Protein AF-A0A946HQS1-F1 (afdb_monomer)

Foldseek 3Di:
DDADPDPVRNVVVVVVVVVVVCVVVVVVVVVVVVVVVVVVVVVVLQPDFQFAFPPPRDRNDDSPDQADPVPGGGTDTD

Structure (mmCIF, N/CA/C/O backbone):
data_AF-A0A946HQS1-F1
#
_entry.id   AF-A0A946HQS1-F1
#
loop_
_atom_site.group_PDB
_atom_site.id
_atom_site.type_symbol
_atom_site.label_atom_id
_atom_site.label_alt_id
_atom_site.label_comp_id
_atom_site.label_asym_id
_atom_site.label_entity_id
_atom_site.label_seq_id
_atom_site.pdbx_PDB_ins_code
_atom_site.Cartn_x
_atom_site.Cartn_y
_atom_site.Cartn_z
_atom_site.occupancy
_atom_site.B_iso_or_equiv
_atom_site.auth_seq_id
_atom_site.auth_comp_id
_atom_site.auth_asym_id
_atom_site.auth_atom_id
_atom_site.pdbx_PDB_model_num
ATOM 1 N N . ASP A 1 1 ? -24.762 9.929 19.497 1.00 64.62 1 ASP A N 1
ATOM 2 C CA . ASP A 1 1 ? -23.532 9.368 20.067 1.00 64.62 1 ASP A CA 1
ATOM 3 C C . ASP A 1 1 ? -23.934 8.501 21.249 1.00 64.62 1 ASP A C 1
ATOM 5 O O . ASP A 1 1 ? -24.546 9.018 22.176 1.00 64.62 1 ASP A O 1
ATOM 9 N N . ILE A 1 2 ? -23.780 7.183 21.133 1.00 78.25 2 ILE A N 1
ATOM 10 C CA . ILE A 1 2 ? -24.170 6.228 22.176 1.00 78.25 2 ILE A CA 1
ATOM 11 C C . ILE A 1 2 ? -23.012 5.255 22.363 1.00 78.25 2 ILE A C 1
ATOM 13 O O . ILE A 1 2 ? -22.593 4.581 21.424 1.00 78.25 2 ILE A O 1
ATOM 17 N N . THR A 1 3 ? -22.461 5.222 23.571 1.00 85.19 3 THR A N 1
ATOM 18 C CA . THR A 1 3 ? -21.313 4.385 23.917 1.00 85.19 3 THR A CA 1
ATOM 19 C C . THR A 1 3 ? -21.633 3.555 25.155 1.00 85.19 3 THR A C 1
ATOM 21 O O . THR A 1 3 ? -22.324 4.030 26.066 1.00 85.19 3 THR A O 1
ATOM 24 N N . PRO A 1 4 ? -21.169 2.296 25.207 1.00 88.81 4 PRO A N 1
ATOM 25 C CA . PRO A 1 4 ? -21.424 1.441 26.353 1.00 88.81 4 PRO A CA 1
ATOM 26 C C . PRO A 1 4 ? -20.745 2.007 27.604 1.00 88.81 4 PRO A C 1
ATOM 28 O O . PRO A 1 4 ? -19.555 2.313 27.606 1.00 88.81 4 PRO A O 1
ATOM 31 N N . GLN A 1 5 ? -21.512 2.127 28.685 1.00 92.44 5 GLN A N 1
ATOM 32 C CA . GLN A 1 5 ? -21.029 2.624 29.980 1.00 92.44 5 GLN A CA 1
ATOM 33 C C . GLN A 1 5 ? -20.530 1.498 30.897 1.00 92.44 5 GLN A C 1
ATOM 35 O O . GLN A 1 5 ? -19.956 1.755 31.950 1.00 92.44 5 GLN A O 1
ATOM 40 N N . THR A 1 6 ? -20.749 0.236 30.515 1.00 95.69 6 THR A N 1
ATOM 41 C CA . THR A 1 6 ? -20.298 -0.919 31.294 1.00 95.69 6 THR A CA 1
ATOM 42 C C . THR A 1 6 ? -18.889 -1.337 30.872 1.00 95.69 6 THR A C 1
ATOM 44 O O . THR A 1 6 ? -18.575 -1.294 29.680 1.00 95.69 6 THR A O 1
ATOM 47 N N . PRO A 1 7 ? -18.043 -1.811 31.803 1.00 91.19 7 PRO A N 1
ATOM 48 C CA . PRO A 1 7 ? -16.678 -2.233 31.481 1.00 91.19 7 PRO A CA 1
ATOM 49 C C . PRO A 1 7 ? -16.649 -3.378 30.458 1.00 91.19 7 PRO A C 1
ATOM 51 O O . PRO A 1 7 ? -15.838 -3.373 29.535 1.00 91.19 7 PRO A O 1
ATOM 54 N N . LEU A 1 8 ? -17.593 -4.321 30.553 1.00 94.81 8 LEU A N 1
ATOM 55 C CA . LEU A 1 8 ? -17.731 -5.401 29.574 1.00 94.81 8 LEU A CA 1
ATOM 56 C C . LEU A 1 8 ? -18.188 -4.881 28.201 1.00 94.81 8 LEU A C 1
ATOM 58 O O . LEU A 1 8 ? -17.677 -5.320 27.174 1.00 94.81 8 LEU A O 1
ATOM 62 N N . GLY A 1 9 ? -19.104 -3.909 28.166 1.00 92.88 9 GLY A N 1
ATOM 63 C CA . GLY A 1 9 ? -19.549 -3.293 26.917 1.00 92.88 9 GLY A CA 1
ATOM 64 C C . GLY A 1 9 ? -18.450 -2.472 26.238 1.00 92.88 9 GLY A C 1
ATOM 65 O O . GLY A 1 9 ? -18.308 -2.539 25.020 1.00 92.88 9 GLY A O 1
ATOM 66 N N . GLN A 1 10 ? -17.632 -1.750 27.009 1.00 93.25 10 GLN A N 1
ATOM 67 C CA . GLN A 1 10 ? -16.474 -1.013 26.489 1.00 93.25 10 GLN A CA 1
ATOM 68 C C . GLN A 1 10 ? -15.422 -1.949 25.897 1.00 93.25 10 GLN A C 1
ATOM 70 O O . GLN A 1 10 ? -14.888 -1.657 24.829 1.00 93.25 10 GLN A O 1
ATOM 75 N N . PHE A 1 11 ? -15.176 -3.098 26.534 1.00 95.38 11 PHE A N 1
ATOM 76 C CA . PHE A 1 11 ? -14.266 -4.113 26.006 1.00 95.38 11 PHE A CA 1
ATOM 77 C C . PHE A 1 11 ? -14.723 -4.642 24.637 1.00 95.38 11 PHE A C 1
ATOM 79 O O . PHE A 1 11 ? -13.942 -4.662 23.685 1.00 95.38 11 PHE A O 1
ATOM 86 N N . VAL A 1 12 ? -16.003 -5.005 24.504 1.00 95.25 12 VAL A N 1
ATOM 87 C CA . VAL A 1 12 ? -16.561 -5.493 23.230 1.00 95.25 12 VAL A CA 1
ATOM 88 C C . VAL A 1 12 ? -16.567 -4.392 22.165 1.00 95.25 12 VAL A C 1
ATOM 90 O O . VAL A 1 12 ? -16.215 -4.652 21.015 1.00 95.25 12 VAL A O 1
ATOM 93 N N . ALA A 1 13 ? -16.907 -3.154 22.535 1.00 94.25 13 ALA A N 1
ATOM 94 C CA . ALA A 1 13 ? -16.889 -2.020 21.611 1.00 94.25 13 ALA A CA 1
ATOM 95 C C . ALA A 1 13 ? -15.478 -1.708 21.091 1.00 94.25 13 ALA A C 1
ATOM 97 O O . ALA A 1 13 ? -15.312 -1.443 19.900 1.00 94.25 13 ALA A O 1
ATOM 98 N N . ALA A 1 14 ? -14.457 -1.790 21.948 1.00 94.25 14 ALA A N 1
ATOM 99 C CA . ALA A 1 14 ? -13.065 -1.634 21.536 1.00 94.25 14 ALA A CA 1
ATOM 100 C C . ALA A 1 14 ? -12.660 -2.708 20.515 1.00 94.25 14 ALA A C 1
ATOM 102 O O . ALA A 1 14 ? -12.079 -2.388 19.478 1.00 94.25 14 ALA A O 1
ATOM 103 N N . PHE A 1 15 ? -13.033 -3.967 20.760 1.00 95.69 15 PHE A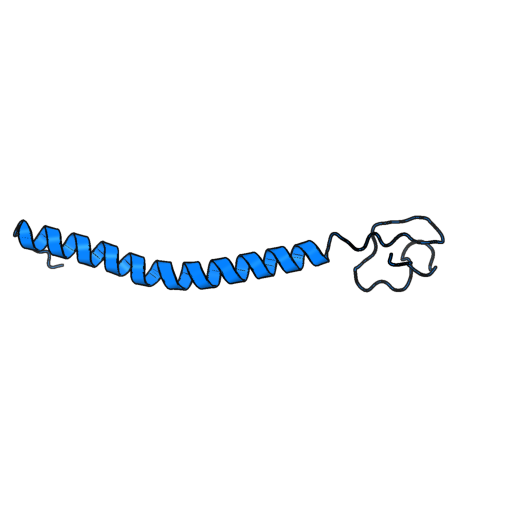 N 1
ATOM 104 C CA . PHE A 1 15 ? -12.767 -5.064 19.829 1.00 95.69 15 PHE A CA 1
ATOM 105 C C . PHE A 1 15 ? -13.467 -4.859 18.481 1.00 95.69 15 PHE A C 1
ATOM 107 O O . PHE A 1 15 ? -12.841 -4.990 17.431 1.00 95.69 15 PHE A O 1
ATOM 114 N N . ALA A 1 16 ? -14.744 -4.467 18.502 1.00 94.81 16 ALA A N 1
ATOM 115 C CA . ALA A 1 16 ? -15.518 -4.197 17.294 1.00 94.81 16 ALA A CA 1
ATOM 116 C C . ALA A 1 16 ? -14.898 -3.074 16.443 1.00 94.81 16 ALA A C 1
ATOM 118 O O . ALA A 1 16 ? -14.844 -3.199 15.221 1.00 94.81 16 ALA A O 1
ATOM 119 N N . MET A 1 17 ? -14.372 -2.014 17.069 1.00 94.44 17 MET A N 1
ATOM 120 C CA . MET A 1 17 ? -13.663 -0.944 16.356 1.00 94.44 17 MET A CA 1
ATOM 121 C C . MET A 1 17 ? -12.378 -1.440 15.682 1.00 94.44 17 MET A C 1
ATOM 123 O O . MET A 1 17 ? -12.145 -1.135 14.512 1.00 94.44 17 MET A O 1
ATOM 127 N N . ILE A 1 18 ? -11.566 -2.240 16.379 1.00 95.19 18 ILE A N 1
ATOM 128 C CA . ILE A 1 18 ? -10.337 -2.818 15.810 1.00 95.19 18 ILE A CA 1
ATOM 129 C C . ILE A 1 18 ? -10.675 -3.728 14.625 1.00 95.19 18 ILE A C 1
ATOM 131 O O . ILE A 1 18 ? -10.069 -3.607 13.559 1.00 95.19 18 ILE A O 1
ATOM 135 N N . CYS A 1 19 ? -11.674 -4.601 14.780 1.00 95.12 19 CYS A N 1
ATOM 136 C CA . CYS A 1 19 ? -12.149 -5.465 13.702 1.00 95.12 19 CYS A CA 1
ATOM 137 C C . CYS A 1 19 ? -12.661 -4.653 12.506 1.00 95.12 19 CYS A C 1
ATOM 139 O O . CYS A 1 19 ? -12.335 -4.985 11.369 1.00 95.12 19 CYS A O 1
ATOM 141 N N . GLY A 1 20 ? -13.407 -3.571 12.743 1.00 94.44 20 GLY A N 1
ATOM 142 C CA . GLY A 1 20 ? -13.899 -2.684 11.688 1.00 94.44 20 GLY A CA 1
ATOM 143 C C . GLY A 1 20 ? -12.769 -2.097 10.844 1.00 94.44 20 GLY A C 1
ATOM 144 O O . GLY A 1 20 ? -12.806 -2.182 9.618 1.00 94.44 20 GLY A O 1
ATOM 145 N N . TYR A 1 21 ? -11.716 -1.581 11.482 1.00 94.19 21 TYR A N 1
ATOM 146 C CA . TYR A 1 21 ? -10.549 -1.080 10.752 1.00 94.19 21 TYR A CA 1
ATOM 147 C C . TYR A 1 21 ? -9.771 -2.187 10.045 1.00 94.19 21 TYR A C 1
ATOM 149 O O . TYR A 1 21 ? -9.329 -1.986 8.914 1.00 94.19 21 TYR A O 1
ATOM 157 N N . ALA A 1 22 ? -9.643 -3.364 10.659 1.00 93.00 22 ALA A N 1
ATOM 158 C CA . ALA A 1 22 ? -8.989 -4.507 10.032 1.00 93.00 22 ALA A CA 1
ATOM 159 C C . ALA A 1 22 ? -9.708 -4.936 8.741 1.00 93.00 22 ALA A C 1
ATOM 161 O O . ALA A 1 22 ? -9.054 -5.162 7.727 1.00 93.00 22 ALA A O 1
ATOM 162 N N . ILE A 1 23 ? -11.045 -4.969 8.739 1.00 94.19 23 ILE A N 1
ATOM 163 C CA . ILE A 1 23 ? -11.849 -5.323 7.557 1.00 94.19 23 ILE A CA 1
ATOM 164 C C . ILE A 1 23 ? -11.615 -4.345 6.399 1.00 94.19 23 ILE A C 1
ATOM 166 O O . ILE A 1 23 ? -11.625 -4.763 5.246 1.00 94.19 23 ILE A O 1
ATOM 170 N N . ILE A 1 24 ? -11.376 -3.063 6.682 1.00 93.06 24 ILE A N 1
ATOM 171 C CA . ILE A 1 24 ? -11.095 -2.050 5.652 1.00 93.06 24 ILE A CA 1
ATOM 172 C C . ILE A 1 24 ? -9.631 -2.128 5.184 1.00 93.06 24 ILE A C 1
ATOM 174 O O . ILE A 1 24 ? -9.335 -2.043 3.989 1.00 93.06 24 ILE A O 1
ATOM 178 N N . ALA A 1 25 ? -8.697 -2.301 6.120 1.00 91.69 25 ALA A N 1
ATOM 179 C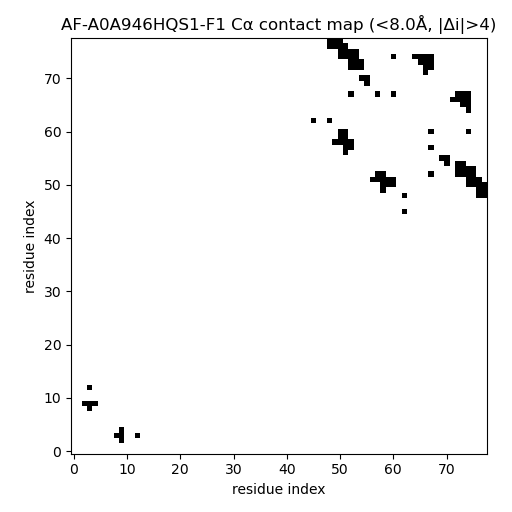 CA . ALA A 1 25 ? -7.265 -2.295 5.837 1.00 91.69 25 ALA A CA 1
ATOM 180 C C . ALA A 1 25 ? -6.802 -3.538 5.060 1.00 91.69 25 ALA A C 1
ATOM 182 O O . ALA A 1 25 ? -5.960 -3.419 4.173 1.00 91.69 25 ALA A O 1
ATOM 183 N N . VAL A 1 26 ? -7.359 -4.718 5.346 1.00 93.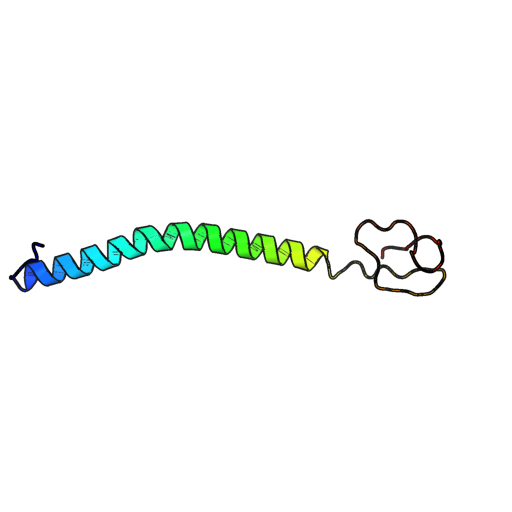19 26 VAL A N 1
ATOM 184 C CA . VAL A 1 26 ? -6.956 -5.991 4.720 1.00 93.19 26 VAL A CA 1
ATOM 185 C C . VAL A 1 26 ? -7.139 -6.015 3.192 1.00 93.19 26 VAL A C 1
ATOM 187 O O . VAL A 1 26 ? -6.151 -6.277 2.506 1.00 93.19 26 VAL A O 1
ATOM 190 N N . PRO A 1 27 ? -8.320 -5.720 2.607 1.00 90.25 27 PRO A N 1
ATOM 191 C CA . PRO A 1 27 ? -8.488 -5.741 1.151 1.00 90.25 27 PRO A CA 1
ATOM 192 C C . PRO A 1 27 ? -7.627 -4.677 0.459 1.00 90.25 27 PRO A C 1
ATOM 194 O O . PRO A 1 27 ? -7.040 -4.947 -0.588 1.00 90.25 27 PRO A O 1
ATOM 197 N N . THR A 1 28 ? -7.478 -3.502 1.080 1.00 91.56 28 THR A N 1
ATOM 198 C CA . THR A 1 28 ? -6.591 -2.434 0.594 1.00 91.56 28 THR A CA 1
ATOM 199 C C . THR A 1 28 ? -5.129 -2.886 0.594 1.00 91.56 28 THR A C 1
ATOM 201 O O . THR A 1 28 ? -4.400 -2.621 -0.358 1.00 91.56 28 THR A O 1
ATOM 204 N N . GLY A 1 29 ? -4.702 -3.610 1.631 1.00 89.31 29 GLY A N 1
ATOM 205 C CA . GLY A 1 29 ? -3.356 -4.167 1.744 1.00 89.31 29 GLY A CA 1
ATOM 206 C C . GLY A 1 29 ? -3.055 -5.237 0.695 1.00 89.31 29 GLY A C 1
ATOM 207 O O . GLY A 1 29 ? -1.970 -5.222 0.123 1.00 89.31 29 GLY A O 1
ATOM 208 N N . ILE A 1 30 ? -4.013 -6.123 0.394 1.00 91.94 30 ILE A N 1
ATOM 209 C CA . ILE A 1 30 ? -3.858 -7.162 -0.641 1.00 91.94 30 ILE A CA 1
ATOM 210 C C . ILE A 1 30 ? -3.670 -6.513 -2.016 1.00 91.94 30 ILE A C 1
ATOM 212 O O . ILE A 1 30 ? -2.667 -6.756 -2.684 1.00 91.94 30 ILE A O 1
ATOM 216 N N . ILE A 1 31 ? -4.593 -5.628 -2.404 1.00 92.50 31 ILE A N 1
ATOM 217 C CA . ILE A 1 31 ? -4.532 -4.935 -3.700 1.00 92.50 31 ILE A CA 1
ATOM 218 C C . ILE A 1 31 ? -3.285 -4.042 -3.772 1.00 92.50 31 ILE A C 1
ATOM 220 O O . ILE A 1 31 ? -2.614 -3.985 -4.801 1.00 92.50 31 ILE A O 1
ATOM 224 N N . GLY A 1 32 ? -2.935 -3.373 -2.670 1.00 91.62 32 GLY A N 1
ATOM 225 C CA . GLY A 1 32 ? -1.725 -2.562 -2.564 1.00 91.62 32 GLY A CA 1
ATOM 226 C C . GLY A 1 32 ? -0.449 -3.377 -2.785 1.00 91.62 32 GLY A C 1
ATOM 227 O O . GLY A 1 32 ? 0.422 -2.943 -3.537 1.00 91.62 32 GLY A O 1
ATOM 228 N N . ALA A 1 33 ? -0.351 -4.573 -2.200 1.00 89.88 33 ALA A N 1
ATOM 229 C CA . ALA A 1 33 ? 0.791 -5.467 -2.388 1.00 89.88 33 ALA A CA 1
ATOM 230 C C . ALA A 1 33 ? 0.919 -5.947 -3.844 1.00 89.88 33 ALA A C 1
ATOM 232 O O . ALA A 1 33 ? 2.018 -5.933 -4.405 1.00 89.88 33 ALA A O 1
ATOM 233 N N . GLU A 1 34 ? -0.198 -6.306 -4.483 1.00 90.31 34 GLU A N 1
ATOM 234 C CA . GLU A 1 34 ? -0.214 -6.682 -5.900 1.00 90.31 34 GLU A CA 1
ATOM 235 C C . GLU A 1 34 ? 0.206 -5.518 -6.804 1.00 90.31 34 GLU A C 1
ATOM 237 O O . GLU A 1 34 ? 1.045 -5.691 -7.693 1.00 90.31 34 GLU A O 1
ATOM 242 N N . LEU A 1 35 ? -0.317 -4.314 -6.552 1.00 89.62 35 LEU A N 1
ATOM 243 C CA . LEU A 1 35 ? 0.052 -3.106 -7.286 1.00 89.62 35 LEU A CA 1
ATOM 244 C C . LEU A 1 35 ? 1.540 -2.784 -7.116 1.00 89.62 35 LEU A C 1
ATOM 246 O O . LEU A 1 35 ? 2.222 -2.503 -8.099 1.00 89.62 35 LEU A O 1
ATOM 250 N N . MET A 1 36 ? 2.075 -2.876 -5.897 1.00 88.00 36 MET A N 1
ATOM 251 C CA . MET A 1 36 ? 3.503 -2.674 -5.642 1.00 88.00 36 MET A CA 1
ATOM 252 C C . MET A 1 36 ? 4.363 -3.686 -6.405 1.00 88.00 36 MET A C 1
ATOM 254 O O . MET A 1 36 ? 5.343 -3.286 -7.035 1.00 88.00 36 MET A O 1
ATOM 258 N N . GLN A 1 37 ? 3.975 -4.965 -6.441 1.00 87.75 37 GLN A N 1
ATOM 259 C CA . GLN A 1 37 ? 4.661 -5.963 -7.269 1.00 87.75 37 GLN A CA 1
ATOM 260 C C . GLN A 1 37 ? 4.574 -5.642 -8.765 1.00 87.75 37 GLN A C 1
ATOM 262 O O . GLN A 1 37 ? 5.557 -5.830 -9.483 1.00 87.75 37 GLN A O 1
ATOM 267 N N . GLN A 1 38 ? 3.433 -5.160 -9.265 1.00 84.69 38 GLN A N 1
ATOM 268 C CA . GLN A 1 38 ? 3.292 -4.756 -10.668 1.00 84.69 38 GLN A CA 1
ATOM 269 C C . GLN A 1 38 ? 4.171 -3.550 -11.009 1.00 84.69 38 GLN A C 1
ATOM 271 O O . GLN A 1 38 ? 4.841 -3.555 -12.045 1.00 84.69 38 GLN A O 1
ATOM 276 N N . VAL A 1 39 ? 4.222 -2.544 -10.136 1.00 84.06 39 VAL A N 1
ATOM 277 C CA . VAL A 1 39 ? 5.079 -1.362 -10.299 1.00 84.06 39 VAL A CA 1
ATOM 278 C C . VAL A 1 39 ? 6.553 -1.761 -10.264 1.00 84.06 39 VAL A C 1
ATOM 280 O O . VAL A 1 39 ? 7.307 -1.357 -11.147 1.00 84.06 39 VAL A O 1
ATOM 283 N N . GLN A 1 40 ? 6.963 -2.620 -9.326 1.00 80.75 40 GLN A N 1
ATOM 284 C CA . GLN A 1 40 ? 8.329 -3.150 -9.270 1.00 80.75 40 GLN A CA 1
ATOM 285 C C . GLN A 1 40 ? 8.690 -3.927 -10.541 1.00 80.75 40 GLN A C 1
ATOM 287 O O . GLN A 1 40 ? 9.729 -3.663 -11.140 1.00 80.75 40 GLN A O 1
ATOM 292 N N . ARG A 1 41 ? 7.814 -4.823 -11.016 1.00 72.69 41 ARG A N 1
ATOM 293 C CA . ARG A 1 41 ? 8.019 -5.558 -12.280 1.00 72.69 41 ARG A CA 1
ATOM 294 C C . ARG A 1 41 ? 8.097 -4.625 -13.491 1.00 72.69 41 ARG A C 1
ATOM 296 O O . ARG A 1 41 ? 8.860 -4.895 -14.414 1.00 72.69 41 ARG A O 1
ATOM 303 N N . SER A 1 42 ? 7.334 -3.536 -13.494 1.00 67.25 42 SER A N 1
ATOM 304 C CA . SER A 1 42 ? 7.339 -2.543 -14.575 1.00 67.25 42 SER A CA 1
ATOM 305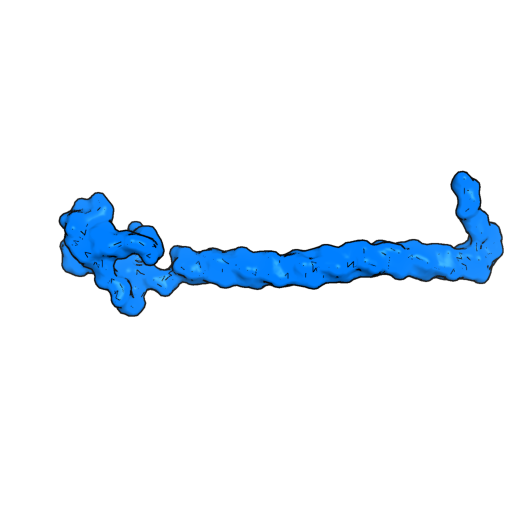 C C . SER A 1 42 ? 8.610 -1.687 -14.560 1.00 67.25 42 SER A C 1
ATOM 307 O O . SER A 1 42 ? 9.220 -1.495 -15.607 1.00 67.25 42 SER A O 1
ATOM 309 N N . GLY A 1 43 ? 9.076 -1.261 -13.381 1.00 62.88 43 GLY A N 1
ATOM 310 C CA . GLY A 1 43 ? 10.353 -0.552 -13.218 1.00 62.88 43 GLY A CA 1
ATOM 311 C C . GLY A 1 43 ? 11.584 -1.435 -13.464 1.00 62.88 43 GLY A C 1
ATOM 312 O O . GLY A 1 43 ? 12.638 -0.950 -13.868 1.00 62.88 43 GLY A O 1
ATOM 313 N N . GLN A 1 44 ? 11.460 -2.752 -13.292 1.00 54.81 44 GLN A N 1
ATOM 314 C CA . GLN A 1 44 ? 12.526 -3.696 -13.629 1.00 54.81 44 GLN A CA 1
ATOM 315 C C . GLN A 1 44 ? 12.647 -3.909 -15.147 1.00 54.81 44 GLN A C 1
ATOM 317 O O . GLN A 1 44 ? 13.754 -4.092 -15.646 1.00 54.81 44 GLN A O 1
ATOM 322 N N . ARG A 1 45 ? 11.548 -3.778 -15.912 1.00 52.59 45 ARG A N 1
ATOM 323 C CA . ARG A 1 45 ? 11.609 -3.767 -17.387 1.00 52.59 45 ARG A CA 1
ATOM 324 C C . ARG A 1 45 ? 12.362 -2.560 -17.935 1.00 52.59 45 ARG A C 1
ATOM 326 O O . ARG A 1 45 ? 12.951 -2.692 -18.996 1.00 52.59 45 ARG A O 1
ATOM 333 N N . THR A 1 46 ? 12.387 -1.423 -17.239 1.00 52.81 46 THR A N 1
ATOM 334 C CA . THR A 1 46 ? 13.080 -0.206 -17.702 1.00 52.81 46 THR A CA 1
ATOM 335 C C . THR A 1 46 ? 14.582 -0.187 -17.436 1.00 52.81 46 THR A C 1
ATOM 337 O O . THR A 1 46 ? 15.245 0.720 -17.925 1.00 52.81 46 THR A O 1
ATOM 340 N N . ASN A 1 47 ? 15.140 -1.155 -16.697 1.00 51.78 47 ASN A N 1
ATOM 341 C CA . ASN A 1 47 ? 16.532 -1.082 -16.230 1.00 51.78 47 ASN A CA 1
ATOM 342 C C . ASN A 1 47 ? 17.449 -2.231 -16.692 1.00 51.78 47 ASN A C 1
ATOM 344 O O . ASN A 1 47 ? 18.578 -2.336 -16.224 1.00 51.78 47 ASN A O 1
ATOM 348 N N . SER A 1 48 ? 17.004 -3.119 -17.585 1.00 50.25 48 SER A N 1
ATOM 349 C CA . SER A 1 48 ? 17.832 -4.270 -17.976 1.00 50.25 48 SER A CA 1
ATOM 350 C C . SER A 1 48 ? 17.577 -4.779 -19.390 1.00 50.25 48 SER A C 1
ATOM 352 O O . SER A 1 48 ? 17.381 -5.972 -19.607 1.00 50.25 48 SER A O 1
ATOM 354 N N . VAL A 1 49 ? 17.629 -3.892 -20.376 1.00 55.62 49 VAL A N 1
ATOM 355 C CA . VAL A 1 49 ? 18.223 -4.308 -21.646 1.00 55.62 49 VAL A CA 1
ATOM 356 C C . VAL A 1 49 ? 19.457 -3.446 -21.783 1.00 55.62 49 VAL A C 1
ATOM 358 O O . VAL A 1 49 ? 19.354 -2.235 -21.972 1.00 55.62 49 VAL A O 1
ATOM 361 N N . ASN A 1 50 ? 20.622 -4.059 -21.589 1.00 62.53 50 ASN A N 1
ATOM 362 C CA . ASN A 1 50 ? 21.930 -3.433 -21.750 1.00 62.53 50 ASN A CA 1
ATOM 363 C C . ASN A 1 50 ? 22.178 -3.207 -23.254 1.00 62.53 50 ASN A C 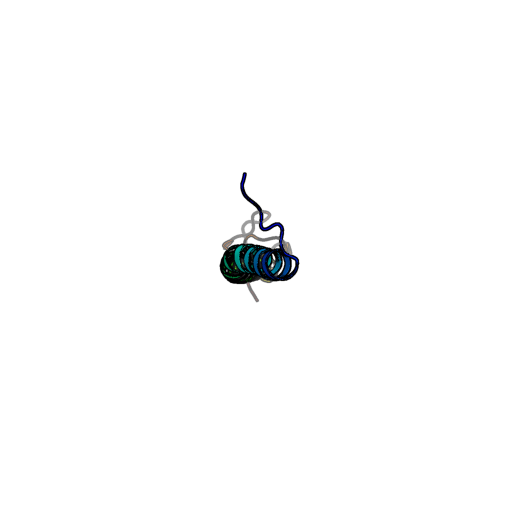1
ATOM 365 O O . ASN A 1 50 ? 23.073 -3.782 -23.866 1.00 62.53 50 ASN A O 1
ATOM 369 N N . SER A 1 51 ? 21.273 -2.457 -23.883 1.00 70.44 51 SER A N 1
ATOM 370 C CA . SER A 1 51 ? 21.222 -2.250 -25.320 1.00 70.44 51 SER A CA 1
ATOM 371 C C . SER A 1 51 ? 22.364 -1.317 -25.663 1.00 70.44 51 SER A C 1
ATOM 373 O O . SER A 1 51 ? 22.289 -0.120 -25.399 1.00 70.44 51 SER A O 1
ATOM 375 N N . THR A 1 52 ? 23.442 -1.868 -26.205 1.00 79.38 52 THR A N 1
ATOM 376 C CA . THR A 1 52 ? 24.606 -1.083 -26.607 1.00 79.38 52 THR A CA 1
ATOM 377 C C . THR A 1 52 ? 24.551 -0.887 -28.112 1.00 79.38 52 THR A C 1
ATOM 379 O O . THR A 1 52 ? 24.403 -1.839 -28.881 1.00 79.38 52 THR A O 1
ATOM 382 N N . CYS A 1 53 ? 24.653 0.360 -28.562 1.00 84.25 53 CYS A N 1
ATOM 383 C CA . CYS A 1 53 ? 24.725 0.639 -29.989 1.00 84.25 53 CYS A CA 1
ATOM 384 C C . CYS A 1 53 ? 26.067 0.161 -30.565 1.00 84.25 53 CYS A C 1
ATOM 386 O O . CYS A 1 53 ? 27.129 0.592 -30.119 1.00 84.25 53 CYS A O 1
ATOM 388 N N . SER A 1 54 ? 26.030 -0.647 -31.626 1.00 82.75 54 SER A N 1
ATOM 389 C CA . SER A 1 54 ? 27.229 -1.112 -32.346 1.00 82.75 54 SER A CA 1
ATOM 390 C C . SER A 1 54 ? 27.974 0.006 -33.089 1.00 82.75 54 SER A C 1
ATOM 392 O O . SER A 1 54 ? 29.130 -0.155 -33.472 1.00 82.75 54 SER A O 1
ATOM 394 N N . GLY A 1 55 ? 27.320 1.150 -33.312 1.00 85.06 55 GLY A N 1
ATOM 395 C CA . GLY A 1 55 ? 27.882 2.292 -34.027 1.00 85.06 55 GLY A CA 1
ATOM 396 C C . GLY A 1 55 ? 28.627 3.292 -33.157 1.00 85.06 55 GLY A C 1
ATOM 397 O O . GLY A 1 55 ? 29.704 3.735 -33.543 1.00 85.06 55 GLY A O 1
ATOM 398 N N . CYS A 1 56 ? 28.036 3.669 -32.022 1.00 87.81 56 CYS A N 1
ATOM 399 C CA . CYS A 1 56 ? 28.531 4.748 -31.161 1.00 87.81 56 CYS A CA 1
ATOM 400 C C . CYS A 1 56 ? 28.620 4.366 -29.678 1.00 87.81 56 CYS A C 1
ATOM 402 O O . CYS A 1 56 ? 28.890 5.234 -28.856 1.00 87.81 56 CYS A O 1
ATOM 404 N N . GLN A 1 57 ? 28.373 3.096 -29.334 1.00 83.00 57 GLN A N 1
ATOM 405 C CA . GLN A 1 57 ? 28.505 2.545 -27.978 1.00 83.00 57 GLN A CA 1
ATOM 406 C C . GLN A 1 57 ? 27.627 3.226 -26.914 1.00 83.00 57 GLN A C 1
ATOM 408 O O . GLN A 1 57 ? 27.870 3.089 -25.720 1.00 83.00 57 GLN A O 1
ATOM 413 N N . SER A 1 58 ? 26.570 3.933 -27.322 1.00 81.00 58 SER A N 1
ATOM 414 C CA . SER A 1 58 ? 25.581 4.463 -26.383 1.00 81.00 58 SER A CA 1
ATOM 415 C C . SER A 1 58 ? 24.758 3.328 -25.767 1.00 81.00 58 SER A C 1
ATOM 417 O O . SER A 1 58 ? 24.368 2.397 -26.469 1.00 81.00 58 SER A O 1
ATOM 419 N N . THR A 1 59 ? 24.484 3.428 -24.467 1.00 76.12 59 THR A N 1
ATOM 420 C CA . THR A 1 59 ? 23.819 2.396 -23.643 1.00 76.12 59 THR A CA 1
ATOM 421 C C . THR A 1 59 ? 22.422 2.790 -23.158 1.00 76.12 59 THR A C 1
ATOM 423 O O . THR A 1 59 ? 21.685 1.960 -22.638 1.00 76.12 59 THR A O 1
ATOM 426 N N . ASN A 1 60 ? 22.023 4.053 -23.330 1.00 75.75 60 ASN A N 1
ATOM 427 C CA . ASN A 1 60 ? 20.732 4.568 -22.869 1.00 75.75 60 ASN A CA 1
ATOM 428 C C . ASN A 1 60 ? 19.722 4.640 -24.030 1.00 75.75 60 ASN A C 1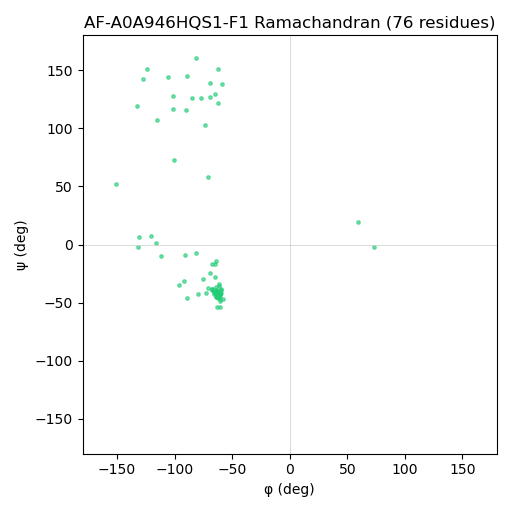
ATOM 430 O O . ASN A 1 60 ? 19.430 5.708 -24.583 1.00 75.75 60 ASN A O 1
ATOM 434 N N . HIS A 1 61 ? 19.253 3.467 -24.450 1.00 78.06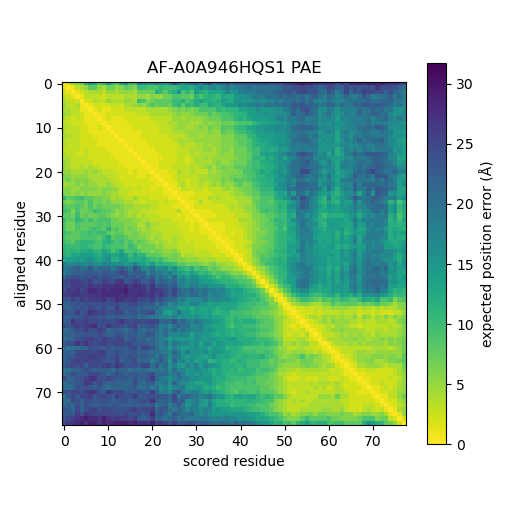 61 HIS A N 1
ATOM 435 C CA . HIS A 1 61 ? 18.241 3.309 -25.492 1.00 78.06 61 HIS A CA 1
ATOM 436 C C . HIS A 1 61 ? 16.891 2.923 -24.891 1.00 78.06 61 HIS A C 1
ATOM 438 O O . HIS A 1 61 ? 16.831 2.169 -23.923 1.00 78.06 61 HIS A O 1
ATOM 444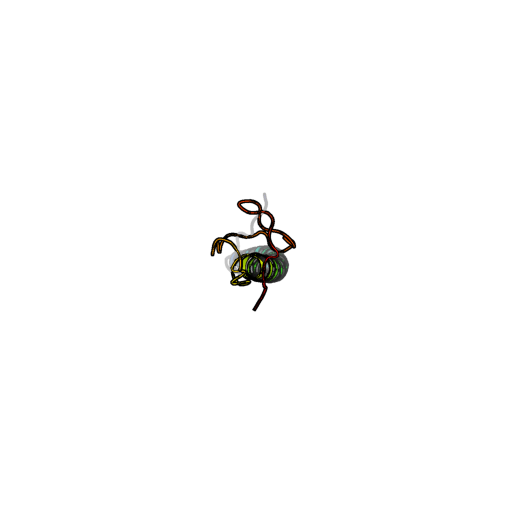 N N . ASP A 1 62 ? 15.814 3.441 -25.482 1.00 77.12 62 ASP A N 1
ATOM 445 C CA . ASP A 1 62 ? 14.448 3.087 -25.109 1.00 77.12 62 ASP A CA 1
ATOM 446 C C . ASP A 1 62 ? 14.181 1.592 -25.364 1.00 77.12 62 ASP A C 1
ATOM 448 O O . ASP A 1 62 ? 14.778 0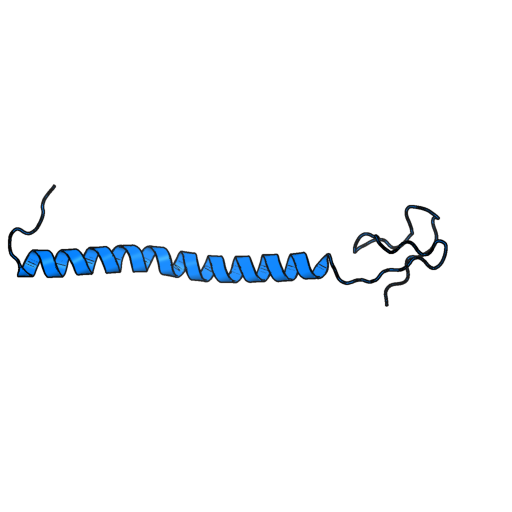.971 -26.251 1.00 77.12 62 ASP A O 1
ATOM 452 N N . LEU A 1 63 ? 13.276 0.995 -24.585 1.00 72.25 63 LEU A N 1
ATOM 453 C CA . LEU A 1 63 ? 13.009 -0.452 -24.595 1.00 72.25 63 LEU A CA 1
ATOM 454 C C . LEU A 1 63 ? 12.455 -0.985 -25.917 1.00 72.25 63 LEU A C 1
ATOM 456 O O . LEU A 1 63 ? 12.434 -2.193 -26.142 1.00 72.25 63 LEU A O 1
ATOM 460 N N . ASP A 1 64 ? 12.004 -0.118 -26.807 1.00 74.81 64 ASP A N 1
ATOM 461 C CA . ASP A 1 64 ? 11.451 -0.390 -28.131 1.00 74.81 64 ASP A CA 1
ATOM 462 C C . ASP A 1 64 ? 12.313 0.209 -29.260 1.00 74.81 64 ASP A C 1
ATOM 464 O O . ASP A 1 64 ? 12.016 0.007 -30.438 1.00 74.81 64 ASP A O 1
ATOM 468 N N . ALA A 1 65 ? 13.439 0.853 -28.930 1.00 78.50 65 ALA A N 1
ATOM 469 C CA . ALA A 1 65 ? 14.356 1.393 -29.923 1.00 78.50 65 ALA A CA 1
ATOM 470 C C . ALA A 1 65 ? 14.937 0.266 -30.794 1.00 78.50 65 ALA A C 1
ATOM 472 O O . ALA A 1 65 ? 15.563 -0.673 -30.287 1.00 78.50 65 ALA A O 1
ATOM 473 N N . ARG A 1 66 ? 14.721 0.369 -32.113 1.00 82.50 66 ARG A N 1
ATOM 474 C CA . ARG A 1 66 ? 15.383 -0.460 -33.140 1.00 82.50 66 ARG A CA 1
ATOM 475 C C . ARG A 1 66 ? 16.657 0.209 -33.662 1.00 82.50 66 ARG A C 1
ATOM 477 O O . ARG A 1 66 ? 17.631 -0.473 -33.950 1.00 82.50 66 ARG A O 1
ATOM 484 N N . PHE A 1 67 ? 16.670 1.543 -33.682 1.00 84.81 67 PHE A N 1
ATOM 485 C CA . PHE A 1 67 ? 17.772 2.367 -34.175 1.00 84.81 67 PHE A CA 1
ATOM 486 C C . PHE A 1 67 ? 18.259 3.353 -33.109 1.00 84.81 67 PHE A C 1
ATOM 488 O O . PHE A 1 67 ? 17.504 3.804 -32.247 1.00 84.81 67 PHE A O 1
ATOM 495 N N . CYS A 1 68 ? 19.540 3.701 -33.172 1.00 88.00 68 CYS A N 1
ATOM 496 C CA . CYS A 1 68 ? 20.178 4.631 -32.255 1.00 88.00 68 CYS A CA 1
ATOM 497 C C . CYS A 1 68 ? 19.824 6.086 -32.598 1.00 88.00 68 CYS A C 1
ATOM 499 O O . CYS A 1 68 ? 20.105 6.551 -33.699 1.00 88.00 68 CYS A O 1
ATOM 501 N N . LYS A 1 69 ? 19.308 6.843 -31.620 1.00 85.62 69 LYS A N 1
ATOM 502 C CA . LYS A 1 69 ? 18.991 8.279 -31.760 1.00 85.62 69 LYS A CA 1
ATOM 503 C C . LYS A 1 69 ? 20.199 9.194 -32.003 1.00 85.62 69 LYS A C 1
ATOM 505 O O . LYS A 1 69 ? 20.019 10.318 -32.449 1.00 85.62 69 LYS A O 1
ATOM 510 N N . PHE A 1 70 ? 21.414 8.719 -31.726 1.00 86.88 70 PHE A N 1
ATOM 511 C CA . PHE A 1 70 ? 22.646 9.495 -31.896 1.00 86.88 70 PHE A CA 1
ATOM 512 C C . PHE A 1 70 ? 23.355 9.233 -33.230 1.00 86.88 70 PHE A C 1
ATOM 514 O O . PHE A 1 70 ? 23.961 10.146 -33.777 1.00 86.88 70 PHE A O 1
ATOM 521 N N . CYS A 1 71 ? 23.308 8.001 -33.753 1.00 89.81 71 CYS A N 1
ATOM 522 C CA . CYS A 1 71 ? 24.062 7.629 -34.960 1.00 89.81 71 CYS A CA 1
ATOM 523 C C . CYS A 1 71 ? 23.262 6.876 -36.033 1.00 89.81 71 CYS A C 1
ATOM 525 O O . CYS A 1 71 ? 23.821 6.537 -37.072 1.00 89.81 71 CYS A O 1
ATOM 527 N N . GLY A 1 72 ? 21.984 6.571 -35.794 1.00 84.88 72 GLY A N 1
ATOM 528 C CA . GLY A 1 72 ? 21.099 5.915 -36.761 1.00 84.88 72 GLY A CA 1
ATOM 529 C C . GLY A 1 72 ? 21.354 4.422 -37.004 1.00 84.88 72 GLY A C 1
ATOM 530 O O . GLY A 1 72 ? 20.606 3.816 -37.763 1.00 84.88 72 GLY A O 1
ATOM 531 N N . LYS A 1 73 ? 22.369 3.805 -36.378 1.00 87.69 73 LYS A N 1
ATOM 532 C CA . LYS A 1 73 ? 22.640 2.357 -36.508 1.00 87.69 73 LYS A CA 1
ATOM 533 C C . LYS A 1 73 ? 21.751 1.510 -35.600 1.00 87.69 73 LYS A C 1
ATOM 535 O O . LYS A 1 73 ? 21.231 2.009 -34.602 1.00 87.69 73 LYS A O 1
ATOM 540 N N . ASP A 1 74 ? 21.635 0.225 -35.921 1.00 83.56 74 ASP A N 1
ATOM 541 C CA . ASP A 1 74 ? 20.854 -0.735 -35.142 1.00 83.56 74 ASP A CA 1
ATOM 542 C C . ASP A 1 74 ? 21.342 -0.853 -33.691 1.00 83.56 74 ASP A C 1
ATOM 544 O O . ASP A 1 74 ? 22.544 -0.891 -33.396 1.00 83.56 74 ASP A O 1
ATOM 548 N N . VAL A 1 75 ? 20.383 -0.913 -32.768 1.00 85.25 75 VAL A N 1
ATOM 549 C CA . VAL A 1 75 ? 20.638 -1.147 -31.344 1.00 85.25 75 VAL A CA 1
ATOM 550 C C . VAL A 1 75 ? 20.606 -2.653 -31.098 1.00 85.25 75 VAL A C 1
ATOM 552 O O . VAL A 1 75 ? 19.568 -3.293 -31.264 1.00 85.25 75 VAL A O 1
ATOM 555 N N . ILE A 1 76 ? 21.742 -3.226 -30.696 1.00 73.75 76 ILE A N 1
ATOM 556 C CA . ILE A 1 76 ? 21.846 -4.660 -30.415 1.00 73.75 76 ILE A CA 1
ATOM 557 C C . ILE A 1 76 ? 21.385 -4.902 -28.976 1.00 73.75 76 ILE A C 1
ATOM 559 O O . ILE A 1 76 ? 21.869 -4.264 -28.041 1.00 73.75 76 ILE A O 1
ATOM 563 N N . ARG A 1 77 ? 20.428 -5.817 -28.808 1.00 66.94 77 ARG A N 1
ATOM 564 C CA . ARG A 1 77 ? 19.927 -6.267 -27.505 1.00 66.94 77 ARG A CA 1
ATOM 565 C C . ARG A 1 77 ? 20.577 -7.612 -27.195 1.00 66.94 77 ARG A C 1
ATOM 567 O O . ARG A 1 77 ? 20.369 -8.552 -27.957 1.00 66.94 77 ARG A O 1
ATOM 574 N N . SER A 1 78 ? 21.379 -7.674 -26.136 1.00 54.94 78 SER A N 1
ATOM 575 C CA . SER A 1 78 ? 21.977 -8.909 -25.605 1.00 54.94 78 SER A CA 1
ATOM 576 C C . SER A 1 78 ? 21.251 -9.361 -24.351 1.00 54.94 78 SER A C 1
ATOM 578 O O . SER A 1 78 ? 21.058 -8.474 -23.484 1.00 54.94 78 SER A O 1
#

Secondary structure (DSSP, 8-state):
-----SHHHHHHHHHHHHHHHHHHHHHHHHHHHHHHHHHHHHHHHTS----EETTT------TT-SB-TTT--BEE--

Nearest PDB structures (foldseek):
  5vbn-assembly2_F  TM=4.826E-01  e=3.247E-01  Homo sapiens
  8xgc-assembly1_8  TM=4.782E-01  e=7.295E-01  Saccharomyces cerevisiae
  8bsi-assembly1_Ls  TM=5.322E-01  e=8.452E-01  Giardia duodenalis
  4zlh-assembly1_A  TM=4.438E-01  e=7.295E-01  Escherichia coli O157:H7
  9bz0-assembly1_c  TM=2.235E-01  e=7.685E+00  Homo sapiens

pLDDT: mean 82.71, std 12.47, range [50.25, 95.69]

Solvent-accessible surface area (backbone atoms only — not comparable to full-atom values): 4702 Å² total; per-residue (Å²): 140,85,76,63,88,45,74,71,46,39,52,52,49,54,50,52,52,53,51,54,50,47,68,58,48,50,61,53,49,54,55,48,53,53,49,50,52,50,51,51,55,54,59,51,65,76,72,69,61,72,23,36,25,81,76,77,66,51,54,91,62,61,98,80,51,59,52,33,94,88,75,68,37,58,40,44,78,112

Radius of gyration: 27.29 Å; Cα contacts (8 Å, |Δi|>4): 56; chains: 1; bounding box: 53×18×68 Å

Sequence (78 aa):
DITPQTPLGQFVAAFAMICGYAIIAVPTGIIGAELMQQVQRSGQRTNSVNSTCSGCQSTNHDLDARFCKFCGKDVIRS

Mean predicted aligned error: 11.91 Å